Protein AF-A0A9P6ZUU9-F1 (afdb_monomer_lite)

Sequence (123 aa):
MPTGIYKLISVACPVRYVSLVNDNIVGHSEESGIMTEWYVKFSEGDIATFQAVRDGKVCDEYIYFDGNFFVKEVSTGSSFRHFSIDIGGGNDRTWTLTSEAENSPIKGERKTGSAEQLWMFKK

Organism: NCBI:txid48579

Structure (mmCIF, N/CA/C/O backbone):
data_AF-A0A9P6ZUU9-F1
#
_entry.id   AF-A0A9P6ZUU9-F1
#
loop_
_atom_site.group_PDB
_atom_site.id
_atom_site.type_symbol
_atom_site.label_atom_id
_atom_site.label_alt_id
_atom_site.label_comp_id
_atom_site.label_asym_id
_atom_site.label_entity_id
_atom_site.label_seq_id
_atom_site.pdbx_PDB_ins_code
_atom_site.Cartn_x
_atom_site.Cartn_y
_atom_site.Cartn_z
_atom_site.occupancy
_atom_site.B_iso_or_equiv
_atom_site.auth_seq_id
_atom_site.auth_comp_id
_atom_site.auth_asym_id
_atom_site.auth_atom_id
_atom_site.pdbx_PDB_model_num
ATOM 1 N N . MET A 1 1 ? -4.120 -14.330 -2.922 1.00 77.44 1 MET A N 1
ATOM 2 C CA . MET A 1 1 ? -4.152 -14.062 -1.462 1.00 77.44 1 MET A CA 1
ATOM 3 C C . MET A 1 1 ? -5.603 -13.881 -1.022 1.00 77.44 1 MET A C 1
ATOM 5 O O . MET A 1 1 ? -6.402 -13.505 -1.872 1.00 77.44 1 MET A O 1
ATOM 9 N N . PRO A 1 2 ? -5.985 -14.178 0.235 1.00 87.25 2 PRO A N 1
ATOM 10 C CA . PRO A 1 2 ? -7.350 -13.930 0.696 1.00 87.25 2 PRO A CA 1
ATOM 11 C C . PRO A 1 2 ? -7.594 -12.431 0.909 1.00 87.25 2 PRO A C 1
ATOM 13 O O . PRO A 1 2 ? -6.701 -11.714 1.343 1.00 87.25 2 PRO A O 1
ATOM 16 N N . THR A 1 3 ? -8.813 -11.970 0.647 1.00 91.12 3 THR A N 1
ATOM 17 C CA . THR A 1 3 ? -9.268 -10.629 1.043 1.00 91.12 3 THR A CA 1
ATOM 18 C C . THR A 1 3 ? -9.143 -10.448 2.559 1.00 91.12 3 THR A C 1
ATOM 20 O O . THR A 1 3 ? -9.460 -11.366 3.320 1.00 91.12 3 THR A O 1
ATOM 23 N N . GLY A 1 4 ? -8.695 -9.278 3.016 1.00 93.50 4 GLY A N 1
ATOM 24 C CA . GLY A 1 4 ? -8.463 -9.026 4.440 1.00 93.50 4 GLY A CA 1
ATOM 25 C C . GLY A 1 4 ? -7.835 -7.669 4.730 1.00 93.50 4 GLY A C 1
ATOM 26 O O . GLY A 1 4 ? -7.595 -6.887 3.815 1.00 93.50 4 GLY A O 1
ATOM 27 N N . ILE A 1 5 ? -7.595 -7.391 6.011 1.00 94.88 5 ILE A N 1
ATOM 28 C CA . ILE A 1 5 ? -6.851 -6.208 6.458 1.00 94.88 5 ILE A CA 1
ATOM 29 C C . ILE A 1 5 ? -5.365 -6.561 6.475 1.00 94.88 5 ILE A C 1
ATOM 31 O O . ILE A 1 5 ? -4.989 -7.629 6.960 1.00 94.88 5 ILE A O 1
ATOM 35 N N . TYR A 1 6 ? -4.551 -5.680 5.904 1.00 94.31 6 TYR A N 1
ATOM 36 C CA . TYR A 1 6 ? -3.115 -5.856 5.770 1.00 94.31 6 TYR A CA 1
ATOM 37 C C . TYR A 1 6 ? -2.368 -4.557 6.045 1.00 94.31 6 TYR A C 1
ATOM 39 O O . TYR A 1 6 ? -2.796 -3.475 5.644 1.00 94.31 6 TYR A O 1
ATOM 47 N N . LYS A 1 7 ? -1.184 -4.699 6.631 1.00 93.88 7 LYS A N 1
ATOM 48 C CA . LYS A 1 7 ? -0.103 -3.720 6.565 1.00 93.88 7 LYS A CA 1
ATOM 49 C C . LYS A 1 7 ? 0.770 -4.055 5.362 1.00 93.88 7 LYS A C 1
ATOM 51 O O . LYS A 1 7 ? 1.158 -5.211 5.182 1.00 93.88 7 LYS A O 1
ATOM 56 N N . LEU A 1 8 ? 1.073 -3.057 4.539 1.00 93.88 8 LEU A N 1
ATOM 57 C CA . LEU A 1 8 ? 1.972 -3.208 3.396 1.00 93.88 8 LEU A CA 1
ATOM 58 C C . LEU A 1 8 ? 3.348 -2.669 3.765 1.00 93.88 8 LEU A C 1
ATOM 60 O O . LEU A 1 8 ? 3.486 -1.474 3.997 1.00 93.88 8 LEU A O 1
ATOM 64 N N . ILE A 1 9 ? 4.349 -3.542 3.812 1.00 95.00 9 ILE A N 1
ATOM 65 C CA . ILE A 1 9 ? 5.705 -3.221 4.275 1.00 95.00 9 ILE A CA 1
ATOM 66 C C . ILE A 1 9 ? 6.653 -3.197 3.082 1.00 95.00 9 ILE A C 1
ATOM 68 O O . ILE A 1 9 ? 6.643 -4.130 2.281 1.00 95.00 9 ILE A O 1
ATOM 72 N N . SER A 1 10 ? 7.489 -2.169 2.965 1.00 94.50 10 SER A N 1
ATOM 73 C CA . SER A 1 10 ? 8.542 -2.136 1.948 1.00 94.50 10 SER A CA 1
ATOM 74 C C . SER A 1 10 ? 9.552 -3.258 2.187 1.00 94.50 10 SER A C 1
ATOM 76 O O . SER A 1 10 ? 10.055 -3.435 3.297 1.00 94.50 10 SER A O 1
ATOM 78 N N . VAL A 1 11 ? 9.877 -4.009 1.135 1.00 94.56 11 VAL A N 1
ATOM 79 C CA . VAL A 1 11 ? 10.940 -5.022 1.193 1.00 94.56 11 VAL A CA 1
ATOM 80 C C . VAL A 1 11 ? 12.323 -4.366 1.222 1.00 94.56 11 VAL A C 1
ATOM 82 O O . VAL A 1 11 ? 13.203 -4.863 1.920 1.00 94.56 11 VAL A O 1
ATOM 85 N N . ALA A 1 12 ? 12.514 -3.243 0.518 1.00 94.38 12 ALA A N 1
ATOM 86 C CA . ALA A 1 12 ? 13.762 -2.475 0.566 1.00 94.38 12 ALA A CA 1
ATOM 87 C C . ALA A 1 12 ? 14.020 -1.850 1.946 1.00 94.38 12 ALA A C 1
ATOM 89 O O . ALA A 1 12 ? 15.161 -1.800 2.391 1.00 94.38 12 ALA A O 1
ATOM 90 N N . CYS A 1 13 ? 12.966 -1.406 2.640 1.00 95.56 13 CYS A N 1
ATOM 91 C CA . CYS A 1 13 ? 13.076 -0.769 3.950 1.00 95.56 13 CYS A CA 1
ATOM 92 C C . CYS A 1 13 ? 11.989 -1.302 4.906 1.00 95.56 13 CYS A C 1
ATOM 94 O O . CYS A 1 13 ? 10.916 -0.702 5.003 1.00 95.56 13 CYS A O 1
ATOM 96 N N . PRO A 1 14 ? 12.241 -2.400 5.651 1.00 93.81 14 PRO A N 1
ATOM 97 C CA . PRO A 1 14 ? 11.234 -3.090 6.478 1.00 93.81 14 PRO A CA 1
ATOM 98 C C . PRO A 1 14 ? 10.659 -2.306 7.670 1.00 93.81 14 PRO A C 1
ATOM 100 O O . PRO A 1 14 ? 9.881 -2.853 8.449 1.00 93.81 14 PRO A O 1
ATOM 103 N N . VAL A 1 15 ? 11.048 -1.040 7.830 1.00 94.31 15 VAL A N 1
ATOM 104 C CA . VAL A 1 15 ? 10.490 -0.084 8.800 1.00 94.31 15 VAL A CA 1
ATOM 105 C C . VAL A 1 15 ? 9.530 0.920 8.147 1.00 94.31 15 VAL A C 1
ATOM 107 O O . VAL A 1 15 ? 9.046 1.833 8.814 1.00 94.31 15 VAL A O 1
ATOM 110 N N . ARG A 1 16 ? 9.272 0.785 6.838 1.00 95.50 16 ARG A N 1
ATOM 111 C CA . ARG A 1 16 ? 8.382 1.650 6.058 1.00 95.50 16 ARG A CA 1
ATOM 112 C C . ARG A 1 16 ? 7.139 0.894 5.636 1.00 95.50 16 ARG A C 1
ATOM 114 O O . ARG A 1 16 ? 7.211 -0.116 4.937 1.00 95.50 16 ARG A O 1
ATOM 121 N N . TYR A 1 17 ? 6.006 1.449 6.024 1.00 95.31 17 TYR A N 1
ATOM 122 C CA . TYR A 1 17 ? 4.680 0.999 5.666 1.00 95.31 17 TYR A CA 1
ATOM 123 C C . TYR A 1 17 ? 4.085 1.931 4.617 1.00 95.31 17 TYR A C 1
ATOM 125 O O . TYR A 1 17 ? 4.395 3.123 4.597 1.00 95.31 17 TYR A O 1
ATOM 133 N N . VAL A 1 18 ? 3.225 1.393 3.754 1.00 93.75 18 VAL A N 1
ATOM 134 C CA . VA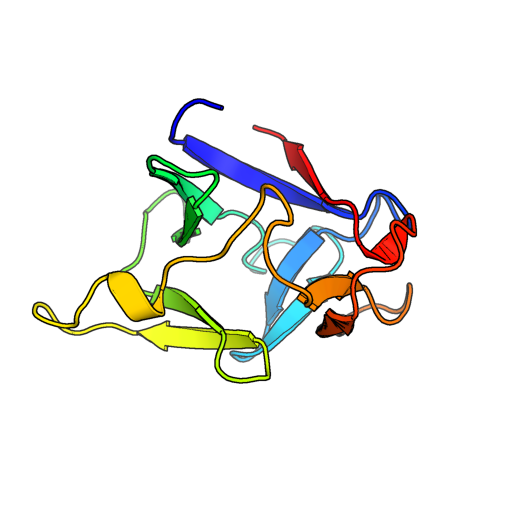L A 1 18 ? 2.323 2.218 2.946 1.00 93.75 18 VAL A CA 1
ATOM 135 C C . VAL A 1 18 ? 1.340 2.886 3.896 1.00 93.75 18 VAL A C 1
ATOM 137 O O . VAL A 1 18 ? 0.512 2.205 4.505 1.00 93.75 18 VAL A O 1
ATOM 140 N N . SER A 1 19 ? 1.406 4.207 3.982 1.00 92.88 19 SER A N 1
ATOM 141 C CA . SER A 1 19 ? 0.626 4.976 4.945 1.00 92.88 19 SER A CA 1
ATOM 142 C C . SER A 1 19 ? -0.065 6.160 4.292 1.00 92.88 19 SER A C 1
ATOM 144 O O . SER A 1 19 ? 0.404 6.677 3.278 1.00 92.88 19 SER A O 1
ATOM 146 N N . LEU A 1 20 ? -1.168 6.602 4.895 1.00 90.25 20 LEU A N 1
ATOM 147 C CA . LEU A 1 20 ? -1.842 7.846 4.530 1.00 90.25 20 LEU A CA 1
ATOM 148 C C . LEU A 1 20 ? -1.501 8.936 5.546 1.00 90.25 20 LEU A C 1
ATOM 150 O O . LEU A 1 20 ? -1.894 8.844 6.709 1.00 90.25 20 LEU A O 1
ATOM 154 N N . VAL A 1 21 ? -0.798 9.972 5.092 1.00 89.00 21 VAL A N 1
ATOM 155 C CA . VAL A 1 21 ? -0.436 11.144 5.900 1.00 89.00 21 VAL A CA 1
ATOM 156 C C . VAL A 1 21 ? -0.830 12.398 5.131 1.00 89.00 21 VAL A C 1
ATOM 158 O O . VAL A 1 21 ? -0.343 12.616 4.023 1.00 89.00 21 VAL A O 1
ATOM 161 N N . ASN A 1 22 ? -1.708 13.229 5.704 1.00 85.19 22 ASN A N 1
ATOM 162 C CA . ASN A 1 22 ? -2.211 14.458 5.069 1.00 85.19 22 ASN A CA 1
ATOM 163 C C . ASN A 1 22 ? -2.661 14.225 3.611 1.00 85.19 22 ASN A C 1
ATOM 165 O O . ASN A 1 22 ? -2.162 14.884 2.701 1.00 85.19 22 ASN A O 1
ATOM 169 N N . ASP A 1 23 ? -3.516 13.223 3.386 1.00 82.44 23 ASP A N 1
ATOM 170 C CA . ASP A 1 23 ? -4.037 12.804 2.070 1.00 82.44 23 ASP A CA 1
ATOM 171 C C . ASP A 1 23 ? -3.002 12.283 1.052 1.00 82.44 23 ASP A C 1
ATOM 173 O O . ASP A 1 23 ? -3.340 11.991 -0.098 1.00 82.44 23 ASP A O 1
ATOM 177 N N . ASN A 1 24 ? -1.747 12.095 1.468 1.00 86.00 24 ASN A N 1
ATOM 178 C CA . ASN A 1 24 ? -0.680 11.558 0.628 1.00 86.00 24 ASN A CA 1
ATOM 179 C C . ASN A 1 24 ? -0.337 10.112 0.999 1.00 86.00 24 ASN A C 1
ATOM 181 O O . ASN A 1 24 ? -0.213 9.772 2.177 1.00 86.00 24 ASN A O 1
ATOM 185 N N . ILE A 1 25 ? -0.117 9.279 -0.024 1.00 90.88 25 ILE A N 1
ATOM 186 C CA . ILE A 1 25 ? 0.413 7.923 0.145 1.00 90.88 25 ILE A CA 1
ATOM 187 C C . ILE A 1 25 ? 1.939 7.983 0.229 1.00 90.88 25 ILE A C 1
ATOM 189 O O . ILE A 1 25 ? 2.623 8.340 -0.736 1.00 90.88 25 ILE A O 1
ATOM 193 N N . VAL A 1 26 ? 2.472 7.629 1.393 1.00 92.88 26 VAL A N 1
ATOM 194 C CA . VAL A 1 26 ? 3.896 7.750 1.719 1.00 92.88 26 VAL A CA 1
ATOM 195 C C . VAL A 1 26 ? 4.427 6.489 2.396 1.00 92.88 26 VAL A C 1
ATOM 197 O O . VAL A 1 26 ? 3.664 5.700 2.951 1.00 92.88 26 VAL A O 1
ATOM 200 N N . GLY A 1 27 ? 5.746 6.311 2.371 1.00 94.81 27 GLY A N 1
ATOM 201 C CA . GLY A 1 27 ? 6.457 5.409 3.263 1.00 94.81 27 GLY A CA 1
ATOM 202 C C . GLY A 1 27 ? 6.574 6.041 4.648 1.00 94.81 27 GLY A C 1
ATOM 203 O O . GLY A 1 27 ? 7.296 7.024 4.818 1.00 94.81 27 GLY A O 1
ATOM 204 N N . HIS A 1 28 ? 5.894 5.478 5.643 1.00 95.31 28 HIS A N 1
ATOM 205 C CA . HIS A 1 28 ? 5.957 5.958 7.028 1.00 95.31 28 HIS A CA 1
ATOM 206 C C . HIS A 1 28 ? 6.279 4.823 7.995 1.00 95.31 28 HIS A C 1
ATOM 208 O O . HIS A 1 28 ? 5.955 3.666 7.734 1.00 95.31 28 HIS A O 1
ATOM 214 N N . SER A 1 29 ? 6.917 5.143 9.113 1.00 94.25 29 SER A N 1
ATOM 215 C CA . SER A 1 29 ? 7.022 4.236 10.250 1.00 94.25 29 SER A CA 1
ATOM 216 C C . SER A 1 29 ? 5.655 3.985 10.892 1.00 94.25 29 SER A C 1
ATOM 218 O O . SER A 1 29 ? 4.667 4.677 10.637 1.00 94.25 29 SER A O 1
ATOM 220 N N . GLU A 1 30 ? 5.574 2.943 11.706 1.00 90.50 30 GLU A N 1
ATOM 221 C CA . GLU A 1 30 ? 4.359 2.634 12.447 1.00 90.50 30 GLU A CA 1
ATOM 222 C C . GLU A 1 30 ? 4.266 3.532 13.686 1.00 90.50 30 GLU A C 1
ATOM 224 O O . GLU A 1 30 ? 5.025 3.369 14.639 1.00 90.50 30 GLU A O 1
ATOM 229 N N . GLU A 1 31 ? 3.328 4.479 13.664 1.00 87.44 31 GLU A N 1
ATOM 230 C CA . GLU A 1 31 ? 3.047 5.397 14.769 1.00 87.44 31 GLU A CA 1
ATOM 231 C C . GLU A 1 31 ? 1.540 5.445 15.057 1.00 87.44 31 GLU A C 1
ATOM 233 O O . GLU A 1 31 ? 0.706 5.291 14.162 1.00 87.44 31 GLU A O 1
ATOM 238 N N . SER A 1 32 ? 1.181 5.663 16.325 1.00 79.12 32 SER A N 1
ATOM 239 C CA . SER A 1 32 ? -0.212 5.800 16.754 1.00 79.12 32 SER A CA 1
ATOM 240 C C . SER A 1 32 ? -0.898 6.972 16.045 1.00 79.12 32 SER A C 1
ATOM 242 O O . SER A 1 32 ? -0.409 8.096 16.079 1.00 79.12 32 SER A O 1
ATOM 244 N N . GLY A 1 33 ? -2.067 6.724 15.454 1.00 80.44 33 GLY A N 1
ATOM 245 C CA . GLY A 1 33 ? -2.852 7.742 14.746 1.00 80.44 33 GLY A CA 1
ATOM 246 C C . GLY A 1 33 ? -2.483 7.927 13.271 1.00 80.44 33 GLY A C 1
ATOM 247 O O . GLY A 1 33 ? -3.225 8.595 12.554 1.00 80.44 33 GLY A O 1
ATOM 248 N N . ILE A 1 34 ? -1.403 7.299 12.791 1.00 87.19 34 ILE A N 1
ATOM 249 C CA . ILE A 1 34 ? -1.104 7.221 11.360 1.00 87.19 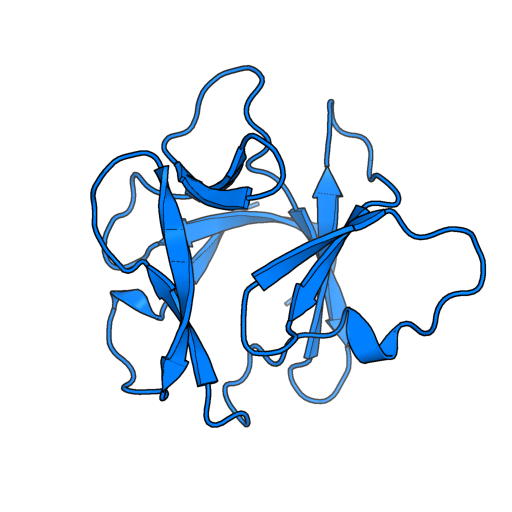34 ILE A CA 1
ATOM 250 C C . ILE A 1 34 ? -1.756 5.972 10.776 1.00 87.19 34 ILE A C 1
ATOM 252 O O . ILE A 1 34 ? -1.633 4.862 11.297 1.00 87.19 34 ILE A O 1
ATOM 256 N N . MET A 1 35 ? -2.457 6.149 9.662 1.00 88.50 35 MET A N 1
ATOM 257 C CA . MET A 1 35 ? -3.138 5.055 8.990 1.00 88.50 35 MET A CA 1
ATOM 258 C C . MET A 1 35 ? -2.130 4.204 8.212 1.00 88.50 35 MET A C 1
ATOM 260 O O . MET A 1 35 ? -1.572 4.665 7.219 1.00 88.50 35 MET A O 1
ATOM 264 N N . THR A 1 36 ? -1.923 2.966 8.660 1.00 89.69 36 THR A N 1
ATOM 265 C CA . THR A 1 36 ? -0.976 1.994 8.071 1.00 89.69 36 THR A CA 1
ATOM 266 C C . THR A 1 36 ? -1.655 0.705 7.592 1.00 89.69 36 THR A C 1
ATOM 268 O O . THR A 1 36 ? -1.015 -0.168 7.001 1.00 89.69 36 THR A O 1
ATOM 271 N N . GLU A 1 37 ? -2.956 0.571 7.856 1.00 93.56 37 GLU A N 1
ATOM 272 C CA . GLU A 1 37 ? -3.748 -0.621 7.573 1.00 93.56 37 GLU A CA 1
ATOM 273 C C . GLU A 1 37 ? -4.695 -0.389 6.400 1.00 93.56 37 GLU A C 1
ATOM 275 O O . GLU A 1 37 ? -5.349 0.650 6.281 1.00 93.56 37 GLU A O 1
ATOM 280 N N . TRP A 1 38 ? -4.785 -1.404 5.546 1.00 93.62 38 TRP A N 1
ATOM 281 C CA . TRP A 1 38 ? -5.569 -1.372 4.325 1.00 93.62 38 TRP A CA 1
ATOM 282 C C . TRP A 1 38 ? -6.421 -2.623 4.225 1.00 93.62 38 TRP A C 1
ATOM 284 O O . TRP A 1 38 ? -5.925 -3.745 4.339 1.00 93.62 38 TRP A O 1
ATOM 294 N N . TYR A 1 39 ? -7.709 -2.448 3.964 1.00 94.31 39 TYR A N 1
ATOM 295 C CA . TYR A 1 39 ? -8.580 -3.543 3.590 1.00 94.31 39 TYR A CA 1
ATOM 296 C C . TYR A 1 39 ? -8.417 -3.821 2.097 1.00 94.31 39 TYR A C 1
ATOM 298 O O . TYR A 1 39 ? -8.810 -3.025 1.241 1.00 94.31 39 TYR A O 1
ATOM 306 N N . VAL A 1 40 ? -7.791 -4.955 1.793 1.00 92.44 40 VAL A N 1
ATOM 307 C CA . VAL A 1 40 ? -7.410 -5.359 0.442 1.00 92.44 40 VAL A CA 1
ATOM 308 C C . VAL A 1 40 ? -8.397 -6.394 -0.071 1.00 92.44 40 VAL A C 1
ATOM 310 O O . VAL A 1 40 ? -8.536 -7.468 0.519 1.00 92.44 40 VAL A O 1
ATOM 313 N N . LYS A 1 41 ? -9.060 -6.092 -1.191 1.00 91.75 41 LYS A N 1
ATOM 314 C CA . LYS A 1 41 ? -9.887 -7.058 -1.931 1.00 91.75 41 LYS A CA 1
ATOM 315 C C . LYS A 1 41 ? -9.161 -7.469 -3.199 1.00 91.75 41 LYS A C 1
ATOM 317 O O . LYS A 1 41 ? -8.948 -6.634 -4.073 1.00 91.75 41 LYS A O 1
ATOM 322 N N . PHE A 1 42 ? -8.820 -8.748 -3.299 1.00 86.94 42 PHE A N 1
ATOM 323 C CA . PHE A 1 42 ? -8.213 -9.321 -4.497 1.00 86.94 42 PHE A CA 1
ATOM 324 C C . PHE A 1 42 ? -9.312 -9.760 -5.470 1.00 86.94 42 PHE A C 1
ATOM 326 O O . PHE A 1 42 ? -10.281 -10.404 -5.069 1.00 86.94 42 PHE A O 1
ATOM 333 N N . SER A 1 43 ? -9.157 -9.391 -6.734 1.00 84.62 43 SER A N 1
ATOM 334 C CA . SER A 1 43 ? -10.034 -9.737 -7.854 1.00 84.62 43 SER A CA 1
ATOM 335 C C . SER A 1 43 ? -9.282 -10.624 -8.851 1.00 84.62 43 SER A C 1
ATOM 337 O O . SER A 1 43 ? -8.071 -10.820 -8.734 1.00 84.62 43 SER A O 1
ATOM 339 N N . GLU A 1 44 ? -9.991 -11.181 -9.834 1.00 80.44 44 GLU A N 1
ATOM 340 C CA . GLU A 1 44 ? -9.362 -11.938 -10.923 1.00 80.44 44 GLU A CA 1
ATOM 341 C C . GLU A 1 44 ? -8.367 -11.073 -11.720 1.00 80.44 44 GLU A C 1
ATOM 343 O O . GLU A 1 44 ? -8.541 -9.859 -11.836 1.00 80.44 44 GLU A O 1
ATOM 348 N N . GLY A 1 45 ? -7.332 -11.708 -12.283 1.00 76.69 45 GLY A N 1
ATOM 349 C CA . GLY A 1 45 ? -6.331 -11.033 -13.118 1.00 76.69 45 GLY A CA 1
ATOM 350 C C . GLY A 1 45 ? -5.278 -10.234 -12.346 1.00 76.69 45 GLY A C 1
ATOM 351 O O . GLY A 1 45 ? -4.795 -9.236 -12.865 1.00 76.69 45 GLY A O 1
ATOM 352 N N . ASP A 1 46 ? -4.950 -10.651 -11.118 1.00 81.94 46 ASP A N 1
ATOM 353 C CA . ASP A 1 46 ? -3.976 -9.992 -10.235 1.00 81.94 46 ASP A CA 1
ATOM 354 C C . ASP A 1 46 ? -4.280 -8.512 -9.967 1.00 81.94 46 ASP A C 1
ATOM 356 O O . ASP A 1 46 ? -3.395 -7.666 -9.860 1.00 81.94 46 ASP A O 1
ATOM 360 N N . ILE A 1 47 ? -5.566 -8.204 -9.830 1.00 83.31 47 ILE A N 1
ATOM 361 C CA . ILE A 1 47 ? -6.065 -6.873 -9.504 1.00 83.31 47 ILE A CA 1
ATOM 362 C C . ILE A 1 47 ? -6.446 -6.827 -8.025 1.00 83.31 47 ILE A C 1
ATOM 364 O O . ILE A 1 47 ? -7.065 -7.756 -7.504 1.00 83.31 47 ILE A O 1
ATOM 368 N N . ALA A 1 48 ? -6.145 -5.727 -7.340 1.00 88.44 48 ALA A N 1
ATOM 369 C CA . ALA A 1 48 ? -6.588 -5.488 -5.974 1.00 88.44 48 ALA A CA 1
ATOM 370 C C . ALA A 1 48 ? -7.115 -4.065 -5.761 1.00 88.44 48 ALA A C 1
ATOM 372 O O . ALA A 1 48 ? -6.621 -3.110 -6.353 1.00 88.44 48 ALA A O 1
ATOM 373 N N . THR A 1 49 ? -8.101 -3.916 -4.876 1.00 90.06 49 THR A N 1
ATOM 374 C CA . THR A 1 49 ? -8.537 -2.608 -4.361 1.00 90.06 49 THR A CA 1
ATOM 375 C C . THR A 1 49 ? -8.063 -2.434 -2.928 1.00 90.06 49 THR A C 1
ATOM 377 O O . THR A 1 49 ? -8.175 -3.381 -2.146 1.00 90.06 49 THR A O 1
ATOM 380 N N . PHE A 1 50 ? -7.635 -1.226 -2.568 1.00 91.38 50 PHE A N 1
ATOM 381 C CA . PHE A 1 50 ? -7.135 -0.887 -1.236 1.00 91.38 50 PHE A CA 1
ATOM 382 C C . PHE A 1 50 ? -8.043 0.159 -0.601 1.00 91.38 50 PHE A C 1
ATOM 384 O O . PHE A 1 50 ? -8.163 1.266 -1.125 1.00 91.38 50 PHE A O 1
ATOM 391 N N . GLN A 1 51 ? -8.685 -0.205 0.505 1.00 91.56 51 GLN A N 1
ATOM 392 C CA . GLN A 1 51 ? -9.554 0.675 1.287 1.00 91.56 51 GLN A CA 1
ATOM 393 C C . GLN A 1 51 ? -8.876 1.043 2.597 1.00 91.56 51 GLN A C 1
ATOM 395 O O . GLN A 1 51 ? -8.276 0.182 3.241 1.00 91.56 51 GLN A O 1
ATOM 400 N N . ALA A 1 52 ? -8.979 2.305 2.988 1.00 89.75 52 ALA A N 1
ATOM 401 C CA . ALA A 1 52 ? -8.491 2.791 4.267 1.00 89.75 52 ALA A CA 1
ATOM 402 C C . ALA A 1 52 ? -9.141 2.040 5.439 1.00 89.75 52 ALA A C 1
ATOM 404 O O . ALA A 1 52 ? -10.340 1.743 5.415 1.00 89.75 52 ALA A O 1
ATOM 405 N N . VAL A 1 53 ? -8.353 1.761 6.478 1.00 91.31 53 VAL A N 1
ATOM 406 C CA . VAL A 1 53 ? -8.848 1.247 7.759 1.00 91.31 53 VAL A CA 1
ATOM 407 C C . VAL A 1 53 ? -8.459 2.218 8.8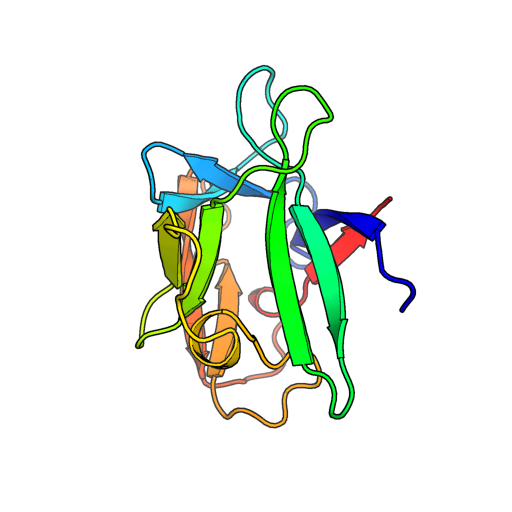67 1.00 91.31 53 VAL A C 1
ATOM 409 O O . VAL A 1 53 ? -7.278 2.480 9.077 1.00 91.31 53 VA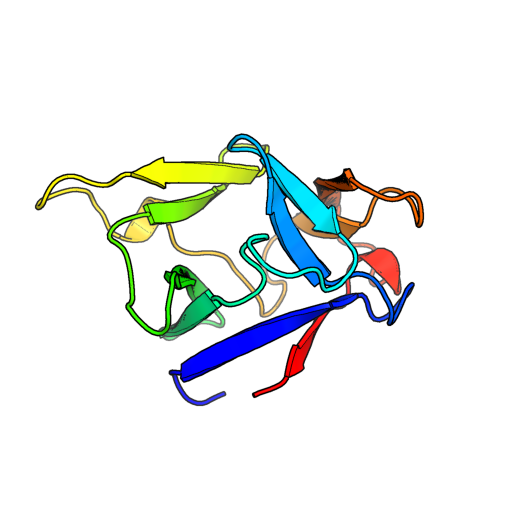L A O 1
ATOM 412 N N . ARG A 1 54 ? -9.450 2.739 9.594 1.00 86.12 54 ARG A N 1
ATOM 413 C CA . ARG A 1 54 ? -9.262 3.639 10.744 1.00 86.12 54 ARG A CA 1
ATOM 414 C C . ARG A 1 54 ? -9.965 3.061 11.961 1.00 86.12 54 ARG A C 1
ATOM 416 O O . ARG A 1 54 ? -11.128 2.673 11.871 1.00 86.12 54 ARG A O 1
ATOM 423 N N . ASP A 1 55 ? -9.257 2.964 13.084 1.00 84.69 55 ASP A N 1
ATOM 424 C CA . ASP A 1 55 ? -9.775 2.402 14.341 1.00 84.69 55 ASP A CA 1
ATOM 425 C C . ASP A 1 55 ? -10.467 1.032 14.157 1.00 84.69 55 ASP A C 1
ATOM 427 O O . ASP A 1 55 ? -11.534 0.758 14.713 1.00 84.69 55 ASP A O 1
ATOM 431 N N . GLY A 1 56 ? -9.885 0.176 13.306 1.00 84.12 56 GLY A N 1
ATOM 432 C CA . GLY A 1 56 ? -10.412 -1.154 12.979 1.00 84.12 56 GLY A CA 1
ATOM 433 C C . GLY A 1 56 ? -11.656 -1.167 12.080 1.00 84.12 56 GLY A C 1
ATOM 434 O O . GLY A 1 56 ? -12.240 -2.230 11.865 1.00 84.12 56 GLY A O 1
ATOM 435 N N . LYS A 1 57 ? -12.081 -0.018 11.545 1.00 90.12 57 LYS A N 1
ATOM 436 C CA . LYS A 1 57 ? -13.220 0.106 10.627 1.00 90.12 57 LYS A CA 1
ATOM 437 C C . LYS A 1 57 ? -12.747 0.418 9.216 1.00 90.12 57 LYS A C 1
ATOM 439 O O . LYS A 1 57 ? -11.887 1.268 9.019 1.00 90.12 57 LYS A O 1
ATOM 444 N N . VAL A 1 58 ? -13.347 -0.254 8.239 1.00 90.62 58 VAL A N 1
ATOM 445 C CA . VAL A 1 58 ? -13.133 0.032 6.815 1.00 90.62 58 VAL A CA 1
ATOM 446 C C . VAL A 1 58 ? -13.864 1.325 6.451 1.00 90.62 58 VAL A C 1
ATOM 448 O O . VAL A 1 58 ? -15.042 1.471 6.781 1.00 90.62 58 VAL A O 1
ATOM 451 N N . CYS A 1 59 ? -13.167 2.246 5.793 1.00 87.62 59 CYS A N 1
ATOM 452 C CA . CYS A 1 59 ? -13.685 3.543 5.361 1.00 87.62 59 CYS A CA 1
ATOM 453 C C . CYS A 1 59 ? -13.997 3.549 3.854 1.00 87.62 59 CYS A C 1
ATOM 455 O O . CYS A 1 59 ? -13.468 2.734 3.097 1.00 87.62 59 CYS A O 1
ATOM 457 N N . ASP A 1 60 ? -14.796 4.520 3.401 1.00 85.44 60 ASP A N 1
ATOM 458 C CA . ASP A 1 60 ? -15.119 4.735 1.978 1.00 85.44 60 ASP A CA 1
ATOM 459 C C . ASP A 1 60 ? -14.010 5.492 1.210 1.00 85.44 60 ASP A C 1
ATOM 461 O O . ASP A 1 60 ? -14.244 6.115 0.172 1.00 85.44 60 ASP A O 1
ATOM 465 N N . GLU A 1 61 ? -12.776 5.424 1.706 1.00 85.88 61 GLU A N 1
ATOM 466 C CA . GLU A 1 61 ? -11.592 6.025 1.098 1.00 85.88 61 GLU A CA 1
ATOM 467 C C . GLU A 1 61 ? -10.742 4.940 0.449 1.00 85.88 61 GLU A C 1
ATOM 469 O O . GLU A 1 61 ? -10.337 3.963 1.085 1.00 85.88 61 GLU A O 1
ATOM 474 N N . TYR A 1 62 ? -10.461 5.124 -0.834 1.00 87.50 62 TYR A N 1
ATOM 475 C CA . TYR A 1 62 ? -9.770 4.143 -1.656 1.00 87.50 62 TYR A CA 1
ATOM 476 C C . TYR A 1 62 ? -8.471 4.731 -2.183 1.00 87.50 62 TYR A C 1
ATOM 478 O O . TYR A 1 62 ? -8.433 5.896 -2.592 1.00 87.50 62 TYR A O 1
ATOM 486 N N . ILE A 1 63 ? -7.424 3.908 -2.252 1.00 85.69 63 ILE A N 1
ATOM 487 C CA . ILE A 1 63 ? -6.260 4.258 -3.065 1.00 85.69 63 ILE A CA 1
ATOM 488 C C . ILE A 1 63 ? -6.640 4.083 -4.533 1.00 85.69 63 ILE A C 1
ATOM 490 O O . ILE A 1 63 ? -7.179 3.046 -4.926 1.00 85.69 63 ILE A O 1
ATOM 494 N N . TYR A 1 64 ? -6.340 5.087 -5.350 1.00 78.69 64 TYR A N 1
ATOM 495 C CA . TYR A 1 64 ? -6.444 4.999 -6.800 1.00 78.69 64 TYR A CA 1
ATOM 496 C C . TYR A 1 64 ? -5.180 5.517 -7.480 1.00 78.69 64 TYR A C 1
ATOM 498 O O . TYR A 1 64 ? -4.369 6.230 -6.882 1.00 78.69 64 TYR A O 1
ATOM 506 N N . PHE A 1 65 ? -5.014 5.127 -8.742 1.00 71.25 65 PHE A N 1
ATOM 507 C CA . PHE A 1 65 ? -3.873 5.504 -9.562 1.00 71.25 65 PHE A CA 1
ATOM 508 C C . PHE A 1 65 ? -4.333 6.233 -10.825 1.00 71.25 65 PHE A C 1
ATOM 510 O O . PHE A 1 65 ? -5.085 5.679 -11.622 1.00 71.25 65 PHE A O 1
ATOM 517 N N . ASP A 1 66 ? -3.836 7.454 -11.015 1.00 66.31 66 ASP A N 1
ATOM 518 C CA . ASP A 1 66 ? -4.003 8.244 -12.241 1.00 66.31 66 ASP A CA 1
ATOM 519 C C . ASP A 1 66 ? -2.663 8.903 -12.601 1.00 66.31 66 ASP A C 1
ATOM 521 O O . ASP A 1 66 ? -2.423 10.091 -12.387 1.00 66.31 66 ASP A O 1
ATOM 525 N N . GLY A 1 67 ? -1.684 8.074 -12.978 1.00 62.38 67 GLY A N 1
ATOM 526 C CA . GLY A 1 67 ? -0.295 8.492 -13.214 1.00 62.38 67 GLY A CA 1
ATOM 527 C C . GLY A 1 67 ? 0.521 8.784 -11.943 1.00 62.38 67 GLY A C 1
ATOM 528 O O . GLY A 1 67 ? 1.744 8.625 -11.979 1.00 62.38 67 GLY A O 1
ATOM 529 N N . ASN A 1 68 ? -0.151 9.125 -10.838 1.00 62.88 68 ASN A N 1
ATOM 530 C CA . ASN A 1 68 ? 0.333 9.213 -9.456 1.00 62.88 68 ASN A CA 1
ATOM 531 C C . ASN A 1 68 ? -0.667 8.522 -8.504 1.00 62.88 68 ASN A C 1
ATOM 533 O O . ASN A 1 68 ? -1.813 8.274 -8.890 1.00 62.88 68 ASN A O 1
ATOM 537 N N . PHE A 1 69 ? -0.239 8.206 -7.275 1.00 67.56 69 PHE A N 1
ATOM 538 C CA . PHE A 1 69 ? -1.122 7.653 -6.241 1.00 67.56 69 PHE A CA 1
ATOM 539 C C . PHE A 1 69 ? -1.833 8.752 -5.473 1.00 67.56 69 PHE A C 1
ATOM 541 O O . PHE A 1 69 ? -1.211 9.718 -5.035 1.00 67.56 69 PHE A O 1
ATOM 548 N N . PHE A 1 70 ? -3.129 8.554 -5.272 1.00 68.12 70 PHE A N 1
ATOM 549 C CA . PHE A 1 70 ? -3.985 9.457 -4.523 1.00 68.12 70 PHE A CA 1
ATOM 550 C C . PHE A 1 70 ? -4.981 8.648 -3.694 1.00 68.12 70 PHE A C 1
ATOM 552 O O . PHE A 1 70 ? -5.332 7.519 -4.049 1.00 68.12 70 PHE A O 1
ATOM 559 N N . VAL A 1 71 ? -5.476 9.251 -2.616 1.00 69.75 71 VAL A N 1
ATOM 560 C CA . VAL A 1 71 ? -6.662 8.758 -1.913 1.00 69.75 71 VAL A CA 1
ATOM 561 C C . VAL A 1 71 ? -7.874 9.529 -2.396 1.00 69.75 71 VAL A C 1
ATOM 563 O O . VAL A 1 71 ? -7.818 10.740 -2.607 1.00 69.75 71 VAL A O 1
ATOM 566 N N . LYS A 1 72 ? -8.975 8.817 -2.611 1.00 75.12 72 LYS A N 1
ATOM 567 C CA . LYS A 1 72 ? -10.258 9.423 -2.948 1.00 75.12 72 LYS A CA 1
ATOM 568 C C . LYS A 1 72 ? -11.335 8.857 -2.053 1.00 75.12 72 LYS A C 1
ATOM 570 O O . LYS A 1 72 ? -11.539 7.645 -2.017 1.00 75.12 72 LYS A O 1
ATOM 575 N N . GLU A 1 73 ? -12.027 9.758 -1.374 1.00 75.25 73 GLU A N 1
ATOM 576 C CA . GLU A 1 73 ? -13.297 9.458 -0.737 1.00 75.25 73 GLU A CA 1
ATOM 577 C C . GLU A 1 73 ? -14.354 9.262 -1.827 1.00 75.25 73 GLU A C 1
ATOM 579 O O . GLU A 1 73 ? -14.466 10.049 -2.776 1.00 75.25 73 GLU A O 1
ATOM 584 N N . VAL A 1 74 ? -15.092 8.163 -1.736 1.00 68.12 74 VAL A N 1
ATOM 585 C CA . VAL A 1 74 ? -16.060 7.766 -2.750 1.00 68.12 74 VAL A CA 1
ATOM 586 C C . VAL A 1 74 ? -17.466 7.875 -2.183 1.00 68.12 74 VAL A C 1
ATOM 588 O O . VAL A 1 74 ? -17.829 7.150 -1.265 1.00 68.12 74 VAL A O 1
ATOM 591 N N . SER A 1 75 ? -18.305 8.715 -2.795 1.00 57.97 75 SER A N 1
ATOM 592 C CA . SER A 1 75 ? -19.750 8.630 -2.590 1.00 57.97 75 SER A CA 1
ATOM 593 C C . SER A 1 75 ? -20.315 7.401 -3.311 1.00 57.97 75 SER A C 1
ATOM 595 O O . SER A 1 75 ? -19.848 7.001 -4.387 1.00 57.97 75 SER A O 1
ATOM 597 N N . THR A 1 76 ? -21.323 6.778 -2.702 1.00 52.56 76 THR A N 1
ATOM 598 C CA . THR A 1 76 ? -22.017 5.589 -3.211 1.00 52.56 76 THR A CA 1
ATOM 599 C C . THR A 1 76 ? -22.408 5.763 -4.686 1.00 52.56 76 THR A C 1
ATOM 601 O O . THR A 1 76 ? -23.265 6.574 -5.021 1.00 52.56 76 THR A O 1
ATOM 604 N N . GLY A 1 77 ? -21.763 5.001 -5.584 1.00 53.94 77 GLY A N 1
ATOM 605 C CA . GLY A 1 77 ? -22.055 4.999 -7.029 1.00 53.94 77 GLY A CA 1
ATOM 606 C C . GLY A 1 77 ? -20.855 5.151 -7.975 1.00 53.94 77 GLY A C 1
ATOM 607 O O . GLY A 1 77 ? -21.027 5.009 -9.186 1.00 53.94 77 GLY A O 1
ATOM 608 N N . SER A 1 78 ? -19.639 5.405 -7.477 1.00 59.34 78 SER A N 1
ATOM 609 C CA . SER A 1 78 ? -18.456 5.496 -8.354 1.00 59.34 78 SER A CA 1
ATOM 610 C C . SER A 1 78 ? -17.975 4.125 -8.852 1.00 59.34 78 SER A C 1
ATOM 612 O O . SER A 1 78 ? -18.008 3.129 -8.133 1.00 59.34 78 SER A O 1
ATOM 614 N N . SER A 1 79 ? -17.491 4.073 -10.098 1.00 59.62 79 SER A N 1
ATOM 615 C CA . SER A 1 79 ? -17.009 2.837 -10.733 1.00 59.62 79 SER A CA 1
ATOM 616 C C . SER A 1 79 ? -15.745 2.286 -10.060 1.00 59.62 79 SER A C 1
ATOM 618 O O . SER A 1 79 ? -14.706 2.947 -10.049 1.00 59.62 79 SER A O 1
ATOM 620 N N . PHE A 1 80 ? -15.813 1.033 -9.594 1.00 57.59 80 PHE A N 1
ATOM 621 C CA . PHE A 1 80 ? -14.710 0.291 -8.964 1.00 57.59 80 PHE A CA 1
ATOM 622 C C . PHE A 1 80 ? -13.455 0.133 -9.841 1.00 57.59 80 PHE A C 1
ATOM 624 O O . PHE A 1 80 ? -12.365 -0.099 -9.315 1.00 57.59 80 PHE A O 1
ATOM 631 N N . ARG A 1 81 ? -13.579 0.288 -11.170 1.00 60.03 81 ARG A N 1
ATOM 632 C CA . ARG A 1 81 ? -12.451 0.127 -12.105 1.00 60.03 81 ARG A CA 1
ATOM 633 C C . ARG A 1 81 ? -11.327 1.143 -11.885 1.00 60.03 81 ARG A C 1
ATOM 635 O O . ARG A 1 81 ? -10.185 0.805 -12.152 1.00 60.03 81 ARG A O 1
ATOM 642 N N . HIS A 1 82 ? -11.620 2.343 -11.376 1.00 60.72 82 HIS A N 1
ATOM 643 C CA . HIS A 1 82 ? -10.585 3.357 -11.118 1.00 60.72 82 HIS A CA 1
ATOM 644 C C . HIS A 1 82 ? -9.769 3.082 -9.845 1.00 60.72 82 HIS A C 1
ATOM 646 O O . HIS A 1 82 ? -8.648 3.557 -9.730 1.00 60.72 82 HIS A O 1
ATOM 652 N N . PHE A 1 83 ? -10.307 2.300 -8.905 1.00 64.56 83 PHE A N 1
ATOM 653 C CA . PHE A 1 83 ? -9.691 2.009 -7.597 1.00 64.56 83 PHE A CA 1
ATOM 654 C C . PHE A 1 83 ? -8.945 0.668 -7.571 1.00 64.56 83 PHE A C 1
ATOM 656 O O . PHE A 1 83 ? -8.526 0.185 -6.521 1.00 64.56 83 PHE A O 1
ATOM 663 N N . SER A 1 84 ? -8.862 0.028 -8.732 1.00 70.75 84 SER A N 1
ATOM 664 C CA . SER A 1 84 ? -8.269 -1.282 -8.938 1.00 70.75 84 SER A CA 1
ATOM 665 C C . SER A 1 84 ? -6.822 -1.117 -9.393 1.00 70.75 84 SER A C 1
ATOM 667 O O . SER A 1 84 ? -6.550 -0.409 -10.358 1.00 70.75 84 SER A O 1
ATOM 669 N N . ILE A 1 85 ? -5.897 -1.770 -8.701 1.00 73.38 85 ILE A N 1
ATOM 670 C CA . ILE A 1 85 ? -4.456 -1.714 -8.946 1.00 73.38 85 ILE A CA 1
ATOM 671 C C . ILE A 1 85 ? -3.971 -3.109 -9.324 1.00 73.38 85 ILE A C 1
ATOM 673 O O . ILE A 1 85 ? -4.271 -4.079 -8.633 1.00 73.38 85 ILE A O 1
ATOM 677 N N . ASP A 1 86 ? -3.204 -3.202 -10.406 1.00 75.12 86 ASP A N 1
ATOM 678 C CA . ASP A 1 86 ? -2.487 -4.425 -10.768 1.00 75.12 86 ASP A CA 1
ATOM 679 C C . ASP A 1 86 ? -1.342 -4.671 -9.776 1.00 75.12 86 ASP A C 1
ATOM 681 O O . ASP A 1 86 ? -0.462 -3.826 -9.596 1.00 75.12 86 ASP A O 1
ATOM 685 N N . ILE A 1 87 ? -1.373 -5.835 -9.135 1.00 76.31 87 ILE A N 1
ATOM 686 C CA . ILE A 1 87 ? -0.367 -6.320 -8.186 1.00 76.31 87 ILE A CA 1
ATOM 687 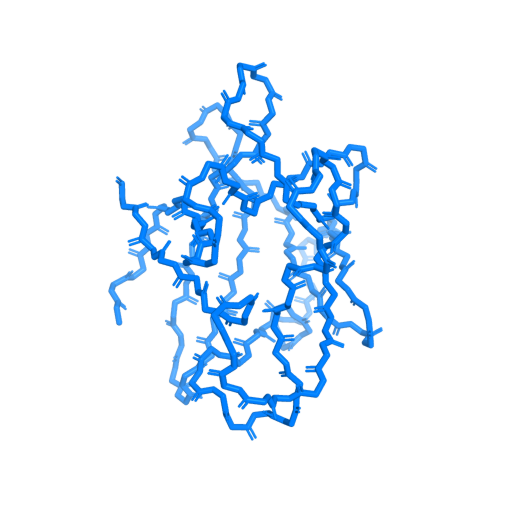C C . ILE A 1 87 ? 0.411 -7.538 -8.714 1.00 76.31 87 ILE A C 1
ATOM 689 O O . ILE A 1 87 ? 1.382 -7.957 -8.085 1.00 76.31 87 ILE A O 1
ATOM 693 N N . GLY A 1 88 ? 0.003 -8.114 -9.848 1.00 67.62 88 GLY A N 1
ATOM 694 C CA . GLY A 1 88 ? 0.717 -9.193 -10.549 1.00 67.62 88 GLY A CA 1
ATOM 695 C C . GLY A 1 88 ? 1.815 -8.658 -11.464 1.00 67.62 88 GLY A C 1
ATOM 696 O O . GLY A 1 88 ? 2.703 -9.386 -11.913 1.00 67.62 88 GLY A O 1
ATOM 697 N N . GLY A 1 89 ? 1.795 -7.348 -11.707 1.00 63.06 89 GLY A N 1
ATOM 698 C CA . GLY A 1 89 ? 2.776 -6.637 -12.501 1.00 63.06 89 GLY A CA 1
ATOM 699 C C . GLY A 1 89 ? 2.625 -6.903 -13.996 1.00 63.06 89 GLY A C 1
ATOM 700 O O . GLY A 1 89 ? 3.644 -6.986 -14.686 1.00 63.06 89 GLY A O 1
ATOM 701 N N . GLY A 1 90 ? 1.389 -7.057 -14.475 1.00 65.75 90 GLY A N 1
ATOM 702 C CA . GLY A 1 90 ? 1.057 -6.962 -15.897 1.00 65.75 90 GLY A CA 1
ATOM 703 C C . GLY A 1 90 ? 1.186 -5.527 -16.424 1.00 65.75 90 GLY A C 1
ATOM 704 O O . GLY A 1 90 ? 1.520 -5.327 -17.591 1.00 65.75 90 GLY A O 1
ATOM 705 N N . ASN A 1 91 ? 1.010 -4.533 -15.552 1.00 71.12 91 ASN A N 1
ATOM 706 C CA . ASN A 1 91 ? 1.266 -3.125 -15.826 1.00 71.12 91 ASN A CA 1
ATOM 707 C C . ASN A 1 91 ? 2.766 -2.808 -15.934 1.00 71.12 91 ASN A C 1
ATOM 709 O O . ASN A 1 91 ? 3.615 -3.358 -15.226 1.00 71.12 91 ASN A O 1
ATOM 713 N N . ASP A 1 92 ? 3.088 -1.844 -16.798 1.00 81.50 92 ASP A N 1
ATOM 714 C CA . ASP A 1 92 ? 4.444 -1.321 -16.979 1.00 81.50 92 ASP A CA 1
ATOM 715 C C . ASP A 1 92 ? 4.904 -0.441 -15.809 1.00 81.50 92 ASP A C 1
ATOM 717 O O . ASP A 1 92 ? 6.097 -0.141 -15.707 1.00 81.50 92 ASP A O 1
ATOM 721 N N . ARG A 1 93 ? 3.980 -0.053 -14.920 1.00 83.25 93 ARG A N 1
ATOM 722 C CA . ARG A 1 93 ? 4.224 0.746 -13.718 1.00 83.25 93 ARG A CA 1
ATOM 723 C C . ARG A 1 93 ? 3.803 0.006 -12.452 1.00 83.25 93 ARG A C 1
ATOM 725 O O . ARG A 1 93 ? 2.784 -0.677 -12.428 1.00 83.25 93 ARG A O 1
ATOM 732 N N . THR A 1 94 ? 4.581 0.185 -11.392 1.00 84.69 94 THR A N 1
ATOM 733 C CA . THR A 1 94 ? 4.377 -0.428 -10.075 1.00 84.69 94 THR A CA 1
ATOM 734 C C . THR A 1 94 ? 4.649 0.582 -8.961 1.00 84.69 94 THR A C 1
ATOM 736 O O . THR A 1 94 ? 5.207 1.653 -9.198 1.00 84.69 94 THR A O 1
ATOM 739 N N . TRP A 1 95 ? 4.221 0.249 -7.750 1.00 88.56 95 TRP A N 1
ATOM 740 C CA . TRP A 1 95 ? 4.381 1.071 -6.559 1.00 88.56 95 TRP A CA 1
ATOM 741 C C . TRP A 1 95 ? 5.830 1.052 -6.112 1.00 88.56 95 TRP A C 1
ATOM 743 O O . TRP A 1 95 ? 6.327 -0.011 -5.752 1.00 88.56 95 TRP A O 1
ATOM 753 N N . THR A 1 96 ? 6.473 2.212 -6.078 1.00 90.81 96 THR A N 1
ATOM 754 C CA . THR A 1 96 ? 7.880 2.338 -5.698 1.00 90.81 96 THR A CA 1
ATOM 755 C C . THR A 1 96 ? 8.038 3.254 -4.496 1.00 90.81 96 THR A C 1
ATOM 757 O O . THR A 1 96 ? 7.557 4.392 -4.502 1.00 90.81 96 THR A O 1
ATOM 760 N N . LEU A 1 97 ? 8.762 2.775 -3.485 1.00 93.00 97 LEU A N 1
ATOM 761 C CA . LEU A 1 97 ? 9.295 3.609 -2.416 1.00 93.00 97 LEU A CA 1
ATOM 762 C C . LEU A 1 97 ? 10.485 4.417 -2.953 1.00 93.00 97 LEU A C 1
ATOM 764 O O . LEU A 1 97 ? 11.556 3.874 -3.192 1.00 93.00 97 LEU A O 1
ATOM 768 N N . THR A 1 98 ? 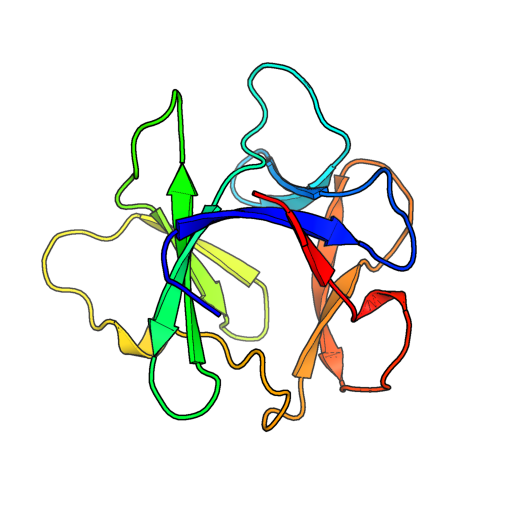10.305 5.721 -3.142 1.00 90.88 98 THR A N 1
ATOM 769 C CA . THR A 1 98 ? 11.324 6.571 -3.789 1.00 90.88 98 THR A CA 1
ATOM 770 C C . THR A 1 98 ? 12.535 6.901 -2.909 1.00 90.88 98 THR A C 1
ATOM 772 O O . THR A 1 98 ? 13.551 7.377 -3.412 1.00 90.88 98 THR A O 1
ATOM 775 N N . SER A 1 99 ? 12.431 6.696 -1.594 1.00 93.94 99 SER A N 1
ATOM 776 C CA . SER A 1 99 ? 13.491 6.955 -0.613 1.00 93.94 99 SER A CA 1
ATOM 777 C C . SER A 1 99 ? 13.176 6.260 0.714 1.00 93.94 99 SER A C 1
ATOM 779 O O . SER A 1 99 ? 12.011 6.076 1.060 1.00 93.94 99 SER A O 1
ATOM 781 N N . GLU A 1 100 ? 14.199 5.927 1.497 1.00 93.56 100 GLU A N 1
ATOM 782 C CA . GLU A 1 100 ? 14.052 5.375 2.854 1.00 93.56 100 GLU A CA 1
ATOM 783 C C . GLU A 1 100 ? 13.654 6.433 3.904 1.00 93.56 100 GLU A C 1
ATOM 785 O O . GLU A 1 100 ? 13.337 6.101 5.051 1.00 93.56 100 GLU A O 1
ATOM 790 N N . ALA A 1 101 ? 13.665 7.717 3.533 1.00 94.19 101 ALA A N 1
ATOM 791 C CA . ALA A 1 101 ? 13.278 8.809 4.418 1.00 94.19 101 ALA A CA 1
ATOM 792 C C . ALA A 1 101 ? 11.826 8.671 4.914 1.00 94.19 101 ALA A C 1
ATOM 794 O O . ALA A 1 101 ? 10.956 8.146 4.221 1.00 94.19 101 ALA A O 1
ATOM 795 N N . GLU A 1 102 ? 11.568 9.161 6.127 1.00 93.75 102 GLU A N 1
ATOM 796 C CA . GLU A 1 102 ? 10.212 9.282 6.670 1.00 93.75 102 GLU A CA 1
ATOM 797 C C . GLU A 1 102 ? 9.353 10.157 5.744 1.00 93.75 102 GLU A C 1
ATOM 799 O O . GLU A 1 102 ? 9.838 11.175 5.245 1.00 93.75 102 GLU A O 1
ATOM 804 N N . ASN A 1 103 ? 8.086 9.793 5.538 1.00 93.12 103 ASN A N 1
ATOM 805 C CA . ASN A 1 103 ? 7.163 10.499 4.643 1.00 93.12 103 ASN A CA 1
ATOM 806 C C . ASN A 1 103 ? 7.618 10.542 3.173 1.00 93.12 103 ASN A C 1
ATOM 808 O O . ASN A 1 103 ? 7.167 11.401 2.409 1.00 93.12 103 ASN A O 1
ATOM 812 N N . SER A 1 104 ? 8.500 9.633 2.742 1.00 93.12 104 SER A N 1
ATOM 813 C CA . SER A 1 104 ? 8.883 9.574 1.334 1.00 93.12 104 SER A CA 1
ATOM 814 C C . SER A 1 104 ? 7.669 9.204 0.473 1.00 93.12 104 SER A C 1
ATOM 816 O O . SER A 1 104 ? 6.911 8.296 0.815 1.00 93.12 104 SER A O 1
ATOM 818 N N . PRO A 1 105 ? 7.432 9.894 -0.651 1.00 91.12 105 PRO A N 1
ATOM 819 C CA . PRO A 1 105 ? 6.279 9.599 -1.486 1.00 91.12 105 PRO A CA 1
ATOM 820 C C . PRO A 1 105 ? 6.411 8.214 -2.120 1.00 91.12 105 PRO A C 1
ATOM 822 O O . PRO A 1 105 ? 7.474 7.854 -2.643 1.00 91.12 105 PRO A O 1
ATOM 825 N N . ILE A 1 106 ? 5.302 7.476 -2.141 1.00 90.94 106 ILE A N 1
ATOM 826 C CA . ILE A 1 106 ? 5.173 6.266 -2.951 1.00 90.94 106 ILE A CA 1
ATOM 827 C C . ILE A 1 106 ? 4.631 6.694 -4.308 1.00 90.94 106 ILE A C 1
ATOM 829 O O . ILE A 1 106 ? 3.634 7.411 -4.396 1.00 90.94 106 ILE A O 1
ATOM 833 N N . LYS A 1 107 ? 5.310 6.293 -5.382 1.00 88.50 107 LYS A N 1
ATOM 834 C CA . LYS A 1 107 ? 4.979 6.715 -6.750 1.00 88.50 107 LYS A CA 1
ATOM 835 C C . LYS A 1 107 ? 4.841 5.522 -7.671 1.00 88.50 107 LYS A C 1
ATOM 837 O O . LYS A 1 107 ? 5.431 4.474 -7.431 1.00 88.50 107 LYS A O 1
ATOM 842 N N . GLY A 1 108 ? 4.058 5.686 -8.734 1.00 86.12 108 GLY A N 1
ATOM 843 C CA . GLY A 1 108 ? 3.991 4.695 -9.800 1.00 86.12 108 GLY A CA 1
ATOM 844 C C . GLY A 1 108 ? 5.183 4.872 -10.729 1.00 86.12 108 GLY A C 1
ATOM 845 O O . GLY A 1 108 ? 5.182 5.799 -11.538 1.00 86.12 108 GLY A O 1
ATOM 846 N N . GLU A 1 109 ? 6.185 4.006 -10.656 1.00 87.06 109 GLU A N 1
ATOM 847 C CA . GLU A 1 109 ? 7.349 4.060 -11.548 1.00 87.06 109 GLU A CA 1
ATOM 848 C C . GLU A 1 109 ? 7.414 2.846 -12.457 1.00 87.06 109 GLU A C 1
ATOM 850 O O . GLU A 1 109 ? 6.754 1.838 -12.215 1.00 87.06 109 GLU A O 1
ATOM 855 N N . ARG A 1 110 ? 8.209 2.946 -13.526 1.00 88.19 110 ARG A N 1
ATOM 856 C CA . ARG A 1 110 ? 8.386 1.846 -14.469 1.00 88.19 110 ARG A CA 1
ATOM 857 C C . ARG A 1 110 ? 8.892 0.604 -13.735 1.00 88.19 110 ARG A C 1
ATOM 859 O O . ARG A 1 110 ? 9.832 0.690 -12.949 1.00 88.19 110 ARG A O 1
ATOM 866 N N . LYS A 1 111 ? 8.298 -0.550 -14.019 1.00 87.25 111 LYS A N 1
ATOM 867 C CA . LYS A 1 111 ? 8.683 -1.829 -13.425 1.00 87.25 111 LYS A CA 1
ATOM 868 C C . LYS A 1 111 ? 10.137 -2.159 -13.780 1.00 87.25 111 LYS A C 1
ATOM 870 O O . LYS A 1 111 ? 10.484 -2.299 -14.951 1.00 87.25 111 LYS A O 1
ATOM 875 N N . THR A 1 112 ? 10.972 -2.285 -12.759 1.00 89.31 112 THR A N 1
ATOM 876 C CA . THR A 1 112 ? 12.379 -2.708 -12.833 1.00 89.31 112 THR A CA 1
ATOM 877 C C . THR A 1 112 ? 12.601 -4.033 -12.105 1.00 89.31 112 THR A C 1
ATOM 879 O O . THR A 1 112 ? 13.579 -4.719 -12.387 1.00 89.31 112 THR A O 1
ATOM 882 N N . GLY A 1 113 ? 11.692 -4.409 -11.195 1.00 84.69 113 GLY A N 1
ATOM 883 C CA . GLY A 1 113 ? 11.847 -5.573 -10.321 1.00 84.69 113 GLY A CA 1
ATOM 884 C C . GLY A 1 113 ? 12.775 -5.319 -9.130 1.00 84.69 113 GLY A C 1
ATOM 885 O O . GLY A 1 113 ? 13.230 -6.277 -8.508 1.00 84.69 113 GLY A O 1
ATOM 886 N N . SER A 1 114 ? 13.083 -4.055 -8.828 1.00 91.25 114 SER A N 1
ATOM 887 C CA . SER A 1 114 ? 13.929 -3.686 -7.695 1.00 91.25 114 SER A CA 1
ATOM 888 C C . SER A 1 114 ? 13.204 -3.857 -6.353 1.00 91.25 114 SER A C 1
ATOM 890 O O . SER A 1 114 ? 11.976 -3.952 -6.297 1.00 91.25 114 SER A O 1
ATOM 892 N N . ALA A 1 115 ? 13.955 -3.912 -5.250 1.00 92.88 115 ALA A N 1
ATOM 893 C CA . ALA A 1 115 ? 13.386 -4.149 -3.920 1.00 92.88 115 ALA A CA 1
ATOM 894 C C . ALA A 1 115 ? 12.446 -3.018 -3.465 1.00 92.88 115 ALA A C 1
ATOM 896 O O . ALA A 1 115 ? 11.506 -3.263 -2.712 1.00 92.88 115 ALA A O 1
ATOM 897 N N . GLU A 1 116 ? 12.659 -1.795 -3.954 1.00 93.25 116 GLU A N 1
ATOM 898 C CA . GLU A 1 116 ? 11.823 -0.619 -3.693 1.00 93.25 116 GLU A CA 1
ATOM 899 C C . GLU A 1 116 ? 10.413 -0.766 -4.277 1.00 93.25 116 GLU A C 1
ATOM 901 O O . GLU A 1 116 ? 9.505 -0.035 -3.882 1.00 93.25 116 GLU A O 1
ATOM 906 N N . GLN A 1 117 ? 10.235 -1.706 -5.211 1.00 91.06 117 GLN A N 1
ATOM 907 C CA . GLN A 1 117 ? 8.972 -2.017 -5.878 1.00 91.06 117 GLN A CA 1
ATOM 908 C C . GLN A 1 117 ? 8.223 -3.196 -5.249 1.00 91.06 117 GLN A C 1
ATOM 910 O O . GLN A 1 117 ? 7.142 -3.564 -5.715 1.00 91.06 117 GLN A O 1
ATOM 915 N N . LEU A 1 118 ? 8.810 -3.827 -4.230 1.00 90.88 118 LEU A N 1
ATOM 916 C CA . LEU A 1 118 ? 8.272 -5.020 -3.595 1.00 90.88 118 LEU A CA 1
ATOM 917 C C . LEU A 1 118 ? 7.671 -4.675 -2.233 1.00 90.88 118 LEU A C 1
ATOM 919 O O . LEU A 1 118 ? 8.304 -4.035 -1.390 1.00 90.88 118 LEU A O 1
ATOM 923 N N . TRP A 1 119 ? 6.454 -5.169 -2.011 1.00 92.06 119 TRP A N 1
ATOM 924 C CA . TRP A 1 119 ? 5.676 -4.922 -0.803 1.00 92.06 119 TRP A CA 1
ATOM 925 C C . TRP A 1 119 ? 5.241 -6.241 -0.176 1.00 92.06 119 TRP A C 1
ATOM 927 O O . TRP A 1 119 ? 4.676 -7.114 -0.836 1.00 92.06 119 TRP A O 1
ATOM 937 N N . MET A 1 120 ? 5.501 -6.388 1.116 1.00 93.25 120 MET A N 1
ATOM 938 C CA . MET A 1 120 ? 5.075 -7.532 1.903 1.00 93.25 120 MET A CA 1
ATOM 939 C C . MET A 1 120 ? 3.715 -7.248 2.536 1.00 93.25 120 MET A C 1
ATOM 941 O O . MET A 1 120 ? 3.542 -6.254 3.236 1.00 93.25 120 MET A O 1
ATOM 945 N N . PHE A 1 121 ? 2.767 -8.157 2.328 1.00 92.50 121 PHE A N 1
ATOM 946 C CA . PHE A 1 121 ? 1.446 -8.109 2.946 1.00 92.50 121 PHE A CA 1
ATOM 947 C C . PHE A 1 121 ? 1.492 -8.821 4.302 1.00 92.50 121 PHE A C 1
ATOM 949 O O . PHE A 1 121 ? 1.571 -10.050 4.358 1.00 92.50 121 PHE A O 1
ATOM 956 N N . LYS A 1 122 ? 1.433 -8.058 5.396 1.00 93.38 122 LYS A N 1
ATOM 957 C CA . LYS A 1 122 ? 1.400 -8.572 6.771 1.00 93.38 122 LYS A CA 1
ATOM 958 C C . LYS A 1 122 ? -0.011 -8.433 7.344 1.00 93.38 122 LYS A C 1
ATOM 960 O O . LYS A 1 122 ? -0.573 -7.345 7.291 1.00 93.38 122 LYS A O 1
ATOM 965 N N . LYS A 1 123 ? -0.580 -9.533 7.843 1.00 89.38 123 LYS A N 1
ATOM 966 C CA . LYS A 1 123 ? -1.842 -9.517 8.601 1.00 89.38 123 LYS A CA 1
ATOM 967 C C . LYS A 1 123 ? -1.635 -9.007 10.020 1.00 89.38 123 LYS A C 1
ATOM 969 O O . LYS A 1 123 ? -0.516 -9.209 10.547 1.00 89.38 123 LYS A O 1
#

Foldseek 3Di:
DAFAKWFKAQQVARQFTQWQDPFAGFTAGDDPPIFRIWGWDADPPQKIWTFTADPNDTAQWTWFDDQWIGIDRDDPPDDCPRRIDRPVPPDQWAWFQPDNDHRGGTTTDGDPVDSRRDIDTHD

Secondary structure (DSSP, 8-state):
--SEEEEEEESS-TT-EEEEETTEEEEE---TTSB-EEEEEEETTTEEEEEEEETTEEEEEEEEESSSEEEEE--TT--GGGGEEESSS-SSEEEEE--SSTTEEEEEEE----GGG-EEEE-

Radius of gyration: 13.35 Å; chains: 1; bounding box: 36×28×34 Å

pLDDT: mean 84.41, std 11.09, range [52.56, 95.56]